Protein AF-A0AAX2QQ00-F1 (afdb_monomer)

Foldseek 3Di:
DLVLLLVLLQLQLCVQPVDHDPPPLVVSLVSSCVRQPPNDDPLLSVLNVVSSVVVCCVVPNPDDDDPVNVVVNVVSSVVNNVVSVVSSVD

pLDDT: mean 90.56, std 7.11, range [65.38, 97.25]

Organism: NCBI:txid1076926

Nearest PDB structures (foldseek):
  3u3b-assembly2_B  TM=5.164E-01  e=4.976E+00  synthetic construct
  7szt-assembly1_B  TM=5.617E-01  e=7.623E+00  Clostridiales bacterium oral taxon 876
  8vxu-assembly2_D  TM=5.546E-01  e=8.480E+00  Clostridia bacterium
  6tug-assembly2_D  TM=5.065E-01  e=7.623E+00  Enterococcus italicus DSM 15952
  6fes-assembly1_A  TM=4.810E-01  e=9.434E+00  synthetic construct

Secondary structure (DSSP, 8-state):
-HHHHHHHHHHHHHHHHS----S-TTHHHHHHHHHHGGGS-HHHHHHHHHHHHHHHHHHH-SSPPPHHHHHHHHHHHHHHHHHHHHHHT-

Sequence (90 aa):
MINCAIAYADAVTAKFKGEINQGDHQAVVKLLRGALGNELPNRQEANLKTLLEQKDEVQYGSRAKTRDDALRALERLEEFAAWAEVVLSK

Structure (mmCIF, N/CA/C/O backbone):
data_AF-A0AAX2QQ00-F1
#
_entry.id   AF-A0AAX2QQ00-F1
#
loop_
_atom_site.group_PDB
_atom_site.id
_atom_site.type_symbol
_atom_site.label_atom_id
_atom_site.label_alt_id
_atom_site.label_comp_id
_atom_site.label_asym_id
_atom_site.label_entity_id
_atom_site.label_seq_id
_atom_site.pdbx_PDB_ins_code
_atom_site.Cartn_x
_atom_site.Cartn_y
_atom_site.Cartn_z
_atom_site.occupancy
_atom_site.B_iso_or_equiv
_atom_site.auth_seq_id
_atom_site.auth_comp_id
_atom_site.auth_asym_id
_atom_site.auth_atom_id
_atom_site.pdbx_PDB_model_num
ATOM 1 N N . MET A 1 1 ? 2.547 -10.390 -5.311 1.00 65.38 1 MET A N 1
ATOM 2 C CA . MET A 1 1 ? 3.464 -9.377 -4.750 1.00 65.38 1 MET A CA 1
ATOM 3 C C . 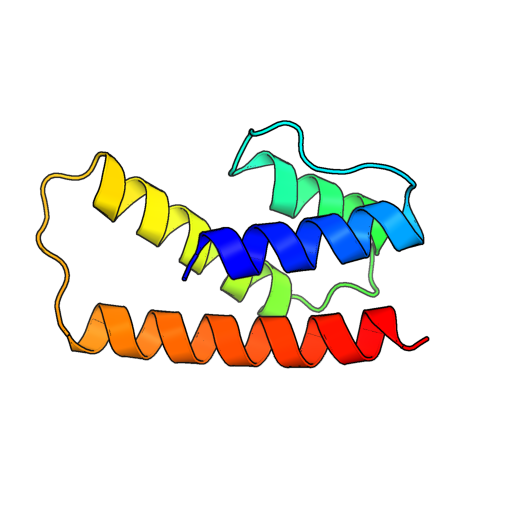MET A 1 1 ? 2.744 -8.051 -4.561 1.00 65.38 1 MET A C 1
ATOM 5 O O . MET A 1 1 ? 2.215 -7.855 -3.484 1.00 65.38 1 MET A O 1
ATOM 9 N N . ILE A 1 2 ? 2.603 -7.182 -5.570 1.00 78.69 2 ILE A N 1
ATOM 10 C CA . ILE A 1 2 ? 2.006 -5.845 -5.340 1.00 78.69 2 ILE A CA 1
ATOM 11 C C . ILE A 1 2 ? 0.504 -5.913 -5.000 1.00 78.69 2 ILE A C 1
ATOM 13 O O . ILE A 1 2 ? 0.036 -5.168 -4.146 1.00 78.69 2 ILE A O 1
ATOM 17 N N . ASN A 1 3 ? -0.226 -6.893 -5.544 1.00 86.25 3 ASN A N 1
ATOM 18 C CA . ASN A 1 3 ? -1.611 -7.164 -5.131 1.00 86.25 3 ASN A CA 1
ATOM 19 C C . ASN A 1 3 ? -1.746 -7.493 -3.632 1.00 86.25 3 ASN A C 1
ATOM 21 O O . ASN A 1 3 ? -2.810 -7.272 -3.068 1.00 86.25 3 ASN A O 1
ATOM 25 N N . CYS A 1 4 ? -0.685 -7.972 -2.971 1.00 89.56 4 CYS A N 1
ATOM 26 C CA . CYS A 1 4 ? -0.713 -8.199 -1.527 1.00 89.56 4 CYS A CA 1
ATOM 27 C C . CYS A 1 4 ? -0.777 -6.869 -0.761 1.00 89.56 4 CYS A C 1
ATOM 29 O O . CYS A 1 4 ? -1.548 -6.763 0.183 1.00 89.56 4 CYS A O 1
ATOM 31 N N . ALA A 1 5 ? -0.036 -5.837 -1.192 1.00 91.75 5 ALA A N 1
ATOM 32 C CA . ALA A 1 5 ? -0.110 -4.507 -0.576 1.00 91.75 5 ALA A CA 1
ATOM 33 C C . ALA A 1 5 ? -1.512 -3.897 -0.718 1.00 91.75 5 ALA A C 1
ATOM 35 O O . ALA A 1 5 ? -2.025 -3.310 0.230 1.00 91.75 5 ALA A O 1
ATOM 36 N N . ILE A 1 6 ? -2.150 -4.093 -1.879 1.00 91.12 6 ILE A N 1
ATOM 37 C CA . ILE A 1 6 ? -3.542 -3.683 -2.1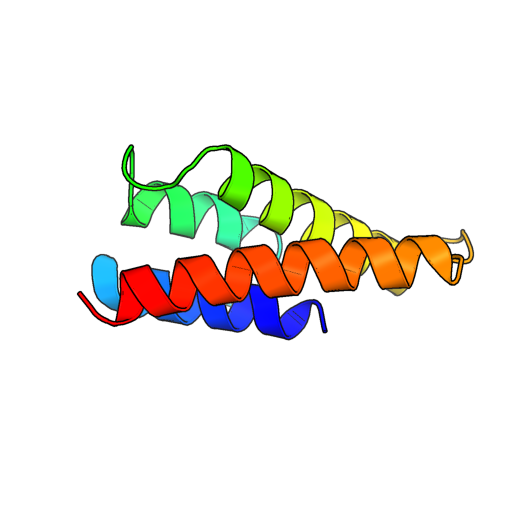10 1.00 91.12 6 ILE A CA 1
ATOM 38 C C . ILE A 1 6 ? -4.478 -4.422 -1.149 1.00 91.12 6 ILE A C 1
ATOM 40 O O . ILE A 1 6 ? -5.254 -3.775 -0.463 1.00 91.12 6 ILE A O 1
ATOM 44 N N . ALA A 1 7 ? -4.343 -5.745 -1.019 1.00 92.94 7 ALA A N 1
ATOM 45 C CA . ALA A 1 7 ? -5.177 -6.533 -0.114 1.00 92.94 7 ALA A CA 1
ATOM 46 C C . ALA A 1 7 ? -5.023 -6.122 1.364 1.00 92.94 7 ALA A C 1
ATOM 48 O O . ALA A 1 7 ? -6.017 -6.052 2.083 1.00 92.94 7 ALA A O 1
ATOM 49 N N . TYR A 1 8 ? -3.806 -5.808 1.824 1.00 95.06 8 TYR A N 1
ATOM 50 C CA . TYR A 1 8 ? -3.598 -5.269 3.175 1.00 95.06 8 TYR A CA 1
ATOM 51 C C . TYR A 1 8 ? -4.232 -3.886 3.344 1.00 95.06 8 TYR A C 1
ATOM 53 O O . TYR A 1 8 ? -4.866 -3.628 4.365 1.00 95.06 8 TYR A O 1
ATOM 61 N N . ALA A 1 9 ? -4.097 -3.004 2.350 1.00 93.81 9 ALA A N 1
ATOM 62 C CA . ALA A 1 9 ? -4.747 -1.700 2.384 1.00 93.81 9 ALA A CA 1
ATOM 63 C C . ALA A 1 9 ? -6.279 -1.839 2.416 1.00 93.81 9 ALA A C 1
ATOM 65 O O . ALA A 1 9 ? -6.911 -1.189 3.242 1.00 93.81 9 ALA A O 1
ATOM 66 N N . ASP A 1 10 ? -6.850 -2.738 1.610 1.00 93.75 10 ASP A N 1
ATOM 67 C CA . ASP A 1 10 ? -8.284 -3.045 1.593 1.00 93.75 10 ASP A CA 1
ATOM 68 C C . ASP A 1 10 ? -8.767 -3.610 2.929 1.00 93.75 10 ASP A C 1
ATOM 70 O O . ASP A 1 10 ? -9.820 -3.218 3.423 1.00 93.75 10 ASP A O 1
ATOM 74 N N . ALA A 1 11 ? -7.994 -4.497 3.559 1.00 95.12 11 ALA A N 1
ATOM 75 C CA . ALA A 1 11 ? -8.322 -5.010 4.885 1.00 95.12 11 ALA A CA 1
ATOM 76 C C . ALA A 1 11 ? -8.367 -3.881 5.927 1.00 95.12 11 ALA A C 1
ATOM 78 O O . ALA A 1 11 ? -9.282 -3.821 6.752 1.00 95.12 11 ALA A O 1
ATOM 79 N N . VAL A 1 12 ? -7.403 -2.955 5.877 1.00 95.44 12 VAL A N 1
ATOM 80 C CA . VAL A 1 12 ? -7.369 -1.793 6.772 1.00 95.44 12 VAL A CA 1
ATOM 81 C C . VAL A 1 12 ? -8.549 -0.861 6.492 1.00 95.44 12 VAL A C 1
ATOM 83 O O . VAL A 1 12 ? -9.262 -0.479 7.419 1.00 95.44 12 VAL A O 1
ATOM 86 N N . THR A 1 13 ? -8.826 -0.515 5.236 1.00 94.75 13 THR A N 1
ATOM 87 C CA . THR A 1 13 ? -9.946 0.379 4.907 1.00 94.75 13 THR A CA 1
ATOM 88 C C . THR A 1 13 ? -11.297 -0.260 5.217 1.00 94.75 13 THR A C 1
ATOM 90 O O . THR A 1 13 ? -12.187 0.428 5.719 1.00 94.75 13 THR A O 1
ATOM 93 N N . ALA A 1 14 ? -11.440 -1.575 5.028 1.00 94.44 14 ALA A N 1
ATOM 94 C CA . ALA A 1 14 ? -12.635 -2.313 5.422 1.00 94.44 14 ALA A CA 1
ATOM 95 C C . ALA A 1 14 ? -12.868 -2.213 6.931 1.00 94.44 14 ALA A C 1
ATOM 97 O O . ALA A 1 14 ? -13.981 -1.928 7.364 1.00 94.44 14 ALA A O 1
ATOM 98 N N . LYS A 1 15 ? -11.814 -2.384 7.737 1.00 94.56 15 LYS A N 1
ATOM 99 C CA . LYS A 1 15 ? -11.910 -2.316 9.197 1.00 94.56 15 LYS A CA 1
ATOM 100 C C . LYS A 1 15 ? -12.284 -0.923 9.710 1.00 94.56 15 LYS A C 1
ATOM 102 O O . LYS A 1 15 ? -13.139 -0.814 10.583 1.00 94.56 15 LYS A O 1
ATOM 107 N N . PHE A 1 16 ? -11.644 0.131 9.202 1.00 93.31 16 PHE A N 1
ATOM 108 C CA . PHE A 1 16 ? -11.783 1.485 9.763 1.00 93.31 16 PHE A CA 1
ATOM 109 C C . PHE A 1 16 ? -12.848 2.346 9.071 1.00 93.31 16 PHE A C 1
ATOM 111 O O . PHE A 1 16 ? -13.322 3.315 9.659 1.00 93.31 16 PHE A O 1
ATOM 118 N N . LYS A 1 17 ? -13.241 2.004 7.839 1.00 91.75 17 LYS A N 1
ATOM 119 C CA . LYS A 1 17 ? -14.200 2.780 7.037 1.00 91.75 17 LYS A CA 1
ATOM 120 C C . LYS A 1 17 ? -15.346 1.942 6.454 1.00 91.75 17 LYS A C 1
ATOM 122 O O . LYS A 1 17 ? -16.307 2.515 5.954 1.00 91.75 17 LYS A O 1
ATOM 127 N N . GLY A 1 18 ? -15.277 0.609 6.512 1.00 90.44 18 GLY A N 1
ATOM 128 C CA . GLY A 1 18 ? -16.284 -0.275 5.908 1.00 90.44 18 GLY A CA 1
ATOM 129 C C . GLY A 1 18 ? -16.228 -0.326 4.377 1.00 90.44 18 GLY A C 1
ATOM 130 O O . GLY A 1 18 ? -17.160 -0.819 3.747 1.00 90.44 18 GLY A O 1
ATOM 131 N N . GLU A 1 19 ? -15.154 0.184 3.772 1.00 88.94 19 GLU A N 1
ATOM 132 C CA . GLU A 1 19 ? -14.993 0.307 2.321 1.00 88.94 19 GLU A CA 1
ATOM 133 C C . GLU A 1 19 ? -13.726 -0.424 1.860 1.00 88.94 19 GLU A C 1
ATOM 135 O O . GLU A 1 19 ? -12.679 -0.331 2.503 1.00 88.94 19 GLU A O 1
ATOM 140 N N . ILE A 1 20 ? -13.801 -1.108 0.718 1.00 87.12 20 ILE A N 1
ATOM 141 C CA . ILE A 1 20 ? -12.639 -1.662 0.007 1.00 87.12 20 ILE A CA 1
ATOM 142 C C . ILE A 1 20 ? -12.491 -0.978 -1.345 1.00 87.12 20 ILE A C 1
ATOM 144 O O . ILE A 1 20 ? -13.469 -0.487 -1.918 1.00 87.12 20 ILE A O 1
ATOM 148 N N . ASN A 1 21 ? -11.277 -0.963 -1.876 1.00 81.62 21 ASN A N 1
ATOM 149 C CA . ASN A 1 21 ? -11.033 -0.444 -3.203 1.00 81.62 21 ASN A CA 1
ATOM 150 C C . ASN A 1 21 ? -11.690 -1.334 -4.275 1.00 81.62 21 ASN A C 1
ATOM 152 O O . ASN A 1 21 ? -11.466 -2.540 -4.330 1.00 81.62 21 ASN A O 1
ATOM 156 N N . GLN A 1 22 ? -12.472 -0.743 -5.181 1.00 75.81 22 GLN A N 1
ATOM 157 C CA . GLN A 1 22 ? -13.211 -1.468 -6.230 1.00 75.81 22 GLN A CA 1
ATOM 158 C C . GLN A 1 22 ? -12.406 -1.647 -7.531 1.00 75.81 22 GLN A C 1
ATOM 160 O O . GLN A 1 22 ? -12.961 -1.637 -8.627 1.00 75.81 22 GLN A O 1
ATOM 165 N N . GLY A 1 23 ? -11.085 -1.808 -7.422 1.00 67.81 23 GLY A N 1
ATOM 166 C CA . GLY A 1 23 ? -10.210 -2.068 -8.571 1.00 67.81 23 GLY A CA 1
ATOM 167 C C . GLY A 1 23 ? -9.549 -0.837 -9.197 1.00 67.81 23 GLY A C 1
ATOM 168 O O . GLY A 1 23 ? -8.863 -0.976 -10.208 1.00 67.81 23 GLY A O 1
ATOM 169 N N . ASP A 1 24 ? -9.678 0.348 -8.593 1.00 76.38 24 ASP A N 1
ATOM 170 C CA . ASP A 1 24 ? -8.857 1.505 -8.961 1.00 76.38 24 ASP A CA 1
ATOM 171 C C . ASP A 1 24 ? -7.575 1.502 -8.120 1.00 76.38 24 ASP A C 1
ATOM 173 O O . ASP A 1 24 ? -7.549 1.917 -6.961 1.00 76.38 24 ASP A O 1
ATOM 177 N N . HIS A 1 25 ? -6.486 1.000 -8.701 1.00 69.81 25 HIS A N 1
ATOM 178 C CA . HIS A 1 25 ? -5.198 0.880 -8.017 1.00 69.81 25 HIS A CA 1
ATOM 179 C C . HIS A 1 25 ? -4.712 2.197 -7.400 1.00 69.81 25 HIS A C 1
ATOM 181 O O . HIS A 1 25 ? -4.053 2.147 -6.372 1.00 69.81 25 HIS A O 1
ATOM 187 N N . GLN A 1 26 ? -5.048 3.359 -7.965 1.00 70.75 26 GLN A N 1
ATOM 188 C CA . GLN A 1 26 ? -4.621 4.655 -7.430 1.00 70.75 26 GLN A CA 1
ATOM 189 C C . GLN A 1 26 ? -5.581 5.169 -6.343 1.00 70.75 26 GLN A C 1
ATOM 191 O O . GLN A 1 26 ? -5.158 5.860 -5.410 1.00 70.75 26 GLN A O 1
ATOM 196 N N . ALA A 1 27 ? -6.859 4.780 -6.390 1.00 84.56 27 ALA A N 1
ATOM 197 C CA . ALA A 1 27 ? -7.839 5.143 -5.365 1.00 84.56 27 ALA A CA 1
ATOM 198 C C . ALA A 1 27 ? -7.550 4.518 -3.992 1.00 84.56 27 ALA A C 1
ATOM 200 O O . ALA A 1 27 ? -7.926 5.110 -2.978 1.00 84.56 27 ALA A O 1
ATOM 201 N N . VAL A 1 28 ? -6.844 3.380 -3.928 1.00 89.81 28 VAL A N 1
ATOM 202 C CA . VAL A 1 28 ? -6.541 2.693 -2.657 1.00 89.81 28 VAL A CA 1
ATOM 203 C C . VAL A 1 28 ? -5.758 3.578 -1.679 1.00 89.81 28 VAL A C 1
ATOM 205 O O . VAL A 1 28 ? -6.044 3.576 -0.486 1.00 89.81 28 VAL A O 1
ATOM 208 N N . VAL A 1 29 ? -4.824 4.405 -2.170 1.00 92.25 29 VAL A N 1
ATOM 209 C CA . VAL A 1 29 ? -4.022 5.309 -1.323 1.00 92.25 29 VAL A CA 1
ATOM 210 C C . VAL A 1 29 ? -4.910 6.393 -0.716 1.00 92.25 29 VAL A C 1
ATOM 212 O O . VAL A 1 29 ? -4.857 6.659 0.484 1.00 92.25 29 VAL A O 1
ATOM 215 N N . LYS A 1 30 ? -5.783 6.985 -1.539 1.00 91.69 30 LYS A N 1
ATOM 216 C CA . LYS A 1 30 ? -6.746 7.998 -1.098 1.00 91.69 30 LYS A CA 1
ATOM 217 C C . LYS A 1 30 ? -7.745 7.415 -0.101 1.00 91.69 30 LYS A C 1
ATOM 219 O O . LYS A 1 30 ? -8.078 8.076 0.881 1.00 91.69 30 LYS A O 1
ATOM 224 N N . LEU A 1 31 ? -8.211 6.191 -0.342 1.00 93.06 31 LEU A N 1
ATOM 225 C CA . LEU A 1 31 ? -9.128 5.493 0.549 1.00 93.06 31 LEU A CA 1
ATOM 226 C C . LEU A 1 31 ? -8.470 5.209 1.903 1.00 93.06 31 LEU A C 1
ATOM 228 O O . LEU A 1 31 ? -9.059 5.517 2.936 1.00 93.06 31 LEU A O 1
ATOM 232 N N . LEU A 1 32 ? -7.226 4.723 1.896 1.00 93.81 32 LEU A N 1
ATOM 233 C CA . LEU A 1 32 ? -6.437 4.470 3.101 1.00 93.81 32 LEU A CA 1
ATOM 234 C C . LEU A 1 32 ? -6.198 5.751 3.910 1.00 93.81 32 LEU A C 1
ATOM 236 O O . LEU A 1 32 ? -6.422 5.768 5.122 1.00 93.81 32 LEU A O 1
ATOM 240 N N . ARG A 1 33 ? -5.820 6.851 3.246 1.00 94.88 33 ARG A N 1
ATOM 241 C CA . ARG A 1 33 ? -5.673 8.164 3.890 1.00 94.88 33 ARG A CA 1
ATOM 242 C C . ARG A 1 33 ? -7.000 8.676 4.450 1.00 94.88 33 ARG A C 1
ATOM 244 O O . ARG A 1 33 ? -7.014 9.245 5.535 1.00 94.88 33 ARG A O 1
ATOM 251 N N . GLY A 1 34 ? -8.110 8.453 3.749 1.00 93.25 34 GLY A N 1
ATOM 252 C CA . GLY A 1 34 ? -9.447 8.799 4.232 1.00 93.25 34 GLY A CA 1
ATOM 253 C C . GLY A 1 34 ? -9.915 7.955 5.421 1.00 93.25 34 GLY A C 1
ATOM 254 O O . GLY A 1 34 ? -10.661 8.462 6.251 1.00 93.25 34 GLY A O 1
ATOM 255 N N . ALA A 1 35 ? -9.481 6.695 5.518 1.00 93.88 35 ALA A N 1
ATOM 256 C CA . ALA A 1 35 ? -9.839 5.791 6.610 1.00 93.88 35 ALA A CA 1
ATOM 257 C C . ALA A 1 35 ? -9.062 6.081 7.904 1.00 93.88 35 ALA A C 1
ATOM 259 O O . ALA A 1 35 ? -9.628 6.000 8.988 1.00 93.88 35 ALA A O 1
ATOM 260 N N . LEU A 1 36 ? -7.774 6.421 7.796 1.00 94.38 36 LEU A N 1
ATOM 261 C CA . LEU A 1 36 ? -6.881 6.572 8.952 1.00 94.38 36 LEU A CA 1
ATOM 262 C C . LEU A 1 36 ? -6.513 8.027 9.281 1.00 94.38 36 LEU A C 1
ATOM 264 O O . LEU A 1 36 ? -6.021 8.313 10.371 1.00 94.38 36 LEU A O 1
ATOM 268 N N . GLY A 1 37 ? -6.688 8.964 8.346 1.00 94.19 37 GLY A N 1
ATOM 269 C CA . GLY A 1 37 ? -6.302 10.362 8.531 1.00 94.19 37 GLY A CA 1
ATOM 270 C C . GLY A 1 37 ? -4.825 10.510 8.912 1.00 94.19 37 GLY A C 1
ATOM 271 O O . GLY A 1 37 ? -3.936 10.069 8.179 1.00 94.19 37 GLY A O 1
ATOM 272 N N . ASN A 1 38 ? -4.567 11.128 10.067 1.00 93.69 38 ASN A N 1
ATOM 273 C CA . ASN A 1 38 ? -3.217 11.349 10.602 1.00 93.69 38 ASN A CA 1
ATOM 274 C C . ASN A 1 38 ? -2.571 10.081 11.184 1.00 93.69 38 ASN A C 1
ATOM 276 O O . ASN A 1 38 ? -1.365 10.080 11.419 1.00 93.69 38 ASN A O 1
ATOM 280 N N . GLU A 1 39 ? -3.336 9.007 11.401 1.00 93.12 39 GLU A N 1
ATOM 281 C CA . GLU A 1 39 ? -2.783 7.733 11.873 1.00 93.12 39 GLU A CA 1
ATOM 282 C C . GLU A 1 39 ? -2.074 6.947 10.765 1.00 93.12 39 GLU A C 1
ATOM 284 O O . GLU A 1 39 ? -1.294 6.048 11.073 1.00 93.12 39 GLU A O 1
ATOM 289 N N . LEU A 1 40 ? -2.292 7.291 9.486 1.00 96.19 40 LEU A N 1
ATOM 290 C CA . LEU A 1 40 ? -1.524 6.730 8.374 1.00 96.19 40 LEU A CA 1
ATOM 291 C C . LEU A 1 40 ? -0.123 7.363 8.338 1.00 96.19 40 LEU A C 1
ATOM 293 O O . LEU A 1 40 ? -0.003 8.552 8.006 1.00 96.19 40 LEU A O 1
ATOM 297 N N . PRO A 1 41 ? 0.953 6.596 8.608 1.00 96.69 41 PRO A N 1
ATOM 298 C CA . PRO A 1 41 ? 2.300 7.134 8.540 1.00 96.69 41 PRO A CA 1
ATOM 299 C C . PRO A 1 41 ? 2.672 7.459 7.091 1.00 96.69 41 PRO A C 1
ATOM 301 O O . PRO A 1 41 ? 2.491 6.634 6.194 1.00 96.69 41 PRO A O 1
ATOM 304 N N . ASN A 1 42 ? 3.283 8.625 6.868 1.00 95.62 42 ASN A N 1
ATOM 305 C CA . ASN A 1 42 ? 3.684 9.079 5.527 1.00 95.62 42 ASN A CA 1
ATOM 306 C C . ASN A 1 42 ? 4.598 8.079 4.804 1.00 95.62 42 ASN A C 1
ATOM 308 O O . ASN A 1 42 ? 4.530 7.939 3.586 1.00 95.62 42 ASN A O 1
ATOM 312 N N . ARG A 1 43 ? 5.433 7.349 5.554 1.00 95.44 43 ARG A N 1
ATOM 313 C CA . ARG A 1 43 ? 6.294 6.300 5.000 1.00 95.44 43 ARG A CA 1
ATOM 314 C C . ARG A 1 43 ? 5.487 5.153 4.388 1.00 95.44 43 ARG A C 1
ATOM 316 O O . ARG A 1 43 ? 5.832 4.692 3.308 1.00 95.44 43 ARG A O 1
ATOM 323 N N . GLN A 1 44 ? 4.398 4.738 5.034 1.00 96.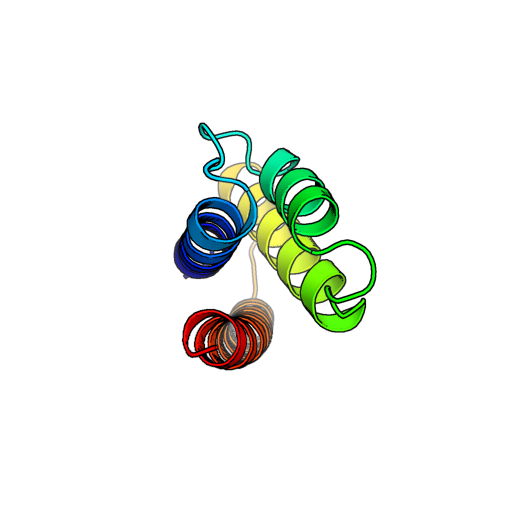69 44 GLN A N 1
ATOM 324 C CA . GLN A 1 44 ? 3.565 3.639 4.543 1.00 96.69 44 GLN A CA 1
ATOM 325 C C . GLN A 1 44 ? 2.721 4.058 3.344 1.00 96.69 44 GLN A C 1
ATOM 327 O O . GLN A 1 44 ? 2.603 3.306 2.381 1.00 96.69 44 GLN A O 1
ATOM 332 N N . GLU A 1 45 ? 2.229 5.297 3.346 1.00 95.56 45 GLU A N 1
ATOM 333 C CA . GLU A 1 45 ? 1.590 5.885 2.167 1.00 95.56 45 GLU A CA 1
ATOM 334 C C . GLU A 1 45 ? 2.554 5.937 0.967 1.00 95.56 45 GLU A C 1
ATOM 336 O O . GLU A 1 45 ? 2.200 5.515 -0.135 1.00 95.56 45 GLU A O 1
ATOM 341 N N . ALA A 1 46 ? 3.796 6.389 1.179 1.00 95.38 46 ALA A N 1
ATOM 342 C CA . ALA A 1 46 ? 4.816 6.452 0.134 1.00 95.38 46 ALA A CA 1
ATOM 343 C C . ALA A 1 46 ? 5.234 5.061 -0.375 1.00 95.38 46 ALA A C 1
ATOM 345 O O . ALA A 1 46 ? 5.388 4.872 -1.586 1.00 95.38 46 ALA A O 1
ATOM 346 N N . ASN A 1 47 ? 5.388 4.083 0.525 1.00 95.25 47 ASN A N 1
ATOM 347 C CA . ASN A 1 47 ? 5.685 2.695 0.171 1.00 95.25 47 ASN A CA 1
ATOM 348 C C . ASN A 1 47 ? 4.579 2.114 -0.717 1.00 95.25 47 ASN A C 1
ATOM 350 O O . ASN A 1 47 ? 4.878 1.606 -1.799 1.00 95.25 47 ASN A O 1
ATOM 354 N N . LEU A 1 48 ? 3.312 2.252 -0.309 1.00 94.38 48 LEU A N 1
ATOM 355 C CA . LEU A 1 48 ? 2.167 1.780 -1.085 1.00 94.38 48 LEU A CA 1
ATOM 356 C C . LEU A 1 48 ? 2.108 2.455 -2.460 1.00 94.38 48 LEU A C 1
ATOM 358 O O . LEU A 1 48 ? 2.007 1.763 -3.470 1.00 94.38 48 LEU A O 1
ATOM 362 N N . LYS A 1 49 ? 2.254 3.783 -2.522 1.00 94.25 49 LYS A N 1
ATOM 363 C CA . LYS A 1 49 ? 2.263 4.527 -3.790 1.00 94.25 49 LYS A CA 1
ATOM 364 C C . LYS A 1 49 ? 3.366 4.044 -4.739 1.00 94.25 49 LYS A C 1
ATOM 366 O O . LYS A 1 49 ? 3.084 3.746 -5.895 1.00 94.25 49 LYS A O 1
ATOM 371 N N . THR A 1 50 ? 4.589 3.877 -4.232 1.00 93.88 50 THR A N 1
ATOM 372 C CA . THR A 1 50 ? 5.734 3.390 -5.023 1.00 93.88 50 THR A CA 1
ATOM 373 C C . THR A 1 50 ? 5.485 1.981 -5.569 1.00 93.88 50 THR A C 1
ATOM 375 O O . THR A 1 50 ? 5.819 1.681 -6.715 1.00 93.88 50 THR A O 1
ATOM 378 N N . LEU A 1 51 ? 4.886 1.097 -4.761 1.00 93.12 51 LEU A N 1
ATOM 379 C CA . LEU A 1 51 ? 4.541 -0.257 -5.195 1.00 93.12 51 LEU A CA 1
ATOM 380 C C . LEU A 1 51 ? 3.505 -0.233 -6.323 1.00 93.12 51 LEU A C 1
ATOM 382 O O . LEU A 1 51 ? 3.656 -0.965 -7.297 1.00 93.12 51 LEU A O 1
ATOM 386 N N . LEU A 1 52 ? 2.482 0.616 -6.220 1.00 91.50 52 LEU A N 1
ATOM 387 C CA . LEU A 1 52 ? 1.441 0.753 -7.243 1.00 91.50 52 LEU A CA 1
ATOM 388 C C . LEU A 1 52 ? 2.005 1.303 -8.556 1.00 91.50 52 LEU A C 1
ATOM 390 O O . LEU A 1 52 ? 1.767 0.715 -9.608 1.00 91.50 52 LEU A O 1
ATOM 394 N N . GLU A 1 53 ? 2.832 2.347 -8.491 1.00 90.19 53 GLU A N 1
ATOM 395 C CA . GLU A 1 53 ? 3.541 2.889 -9.657 1.00 90.19 53 GLU A CA 1
ATOM 396 C C . GLU A 1 53 ? 4.405 1.814 -10.332 1.00 90.19 53 GLU A C 1
ATOM 398 O O . GLU A 1 53 ? 4.344 1.624 -11.546 1.00 90.19 53 GLU A O 1
ATOM 403 N N . GLN A 1 54 ? 5.151 1.026 -9.549 1.00 89.88 54 GLN A N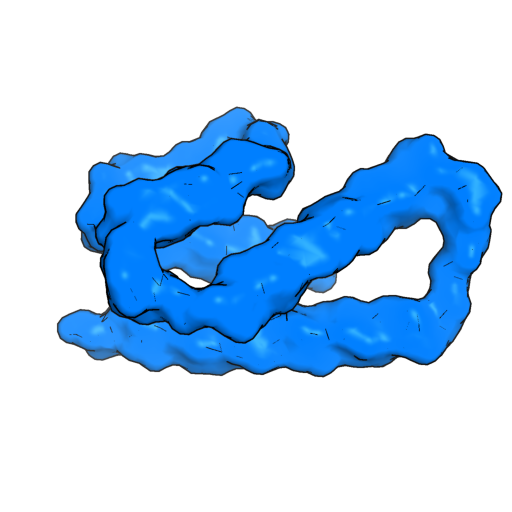 1
ATOM 404 C CA . GLN A 1 54 ? 5.955 -0.069 -10.090 1.00 89.88 54 GLN A CA 1
ATOM 405 C C . GLN A 1 54 ? 5.101 -1.173 -10.729 1.00 89.88 54 GLN A C 1
ATOM 407 O O . GLN A 1 54 ? 5.530 -1.763 -11.723 1.00 89.88 54 GLN A O 1
ATOM 412 N N . LYS A 1 55 ? 3.912 -1.472 -10.192 1.00 87.81 55 LYS A N 1
ATOM 413 C CA . LYS A 1 55 ? 2.974 -2.423 -10.806 1.00 87.81 55 LYS A CA 1
ATOM 414 C C . LYS A 1 55 ? 2.499 -1.910 -12.158 1.00 87.81 55 LYS A C 1
ATOM 416 O O . LYS A 1 55 ? 2.505 -2.678 -13.117 1.00 87.81 55 LYS A O 1
ATOM 421 N N . ASP A 1 56 ? 2.107 -0.642 -12.225 1.00 87.50 56 ASP A N 1
ATOM 422 C CA . ASP A 1 56 ? 1.618 -0.023 -13.455 1.00 87.50 56 ASP A CA 1
ATOM 423 C C . ASP A 1 56 ? 2.728 0.026 -14.517 1.00 87.50 56 ASP A C 1
ATOM 425 O O . ASP A 1 56 ? 2.496 -0.334 -15.670 1.00 87.50 56 ASP A O 1
ATOM 429 N N . GLU A 1 57 ? 3.966 0.335 -14.125 1.00 86.88 57 GLU A N 1
ATOM 430 C CA . GLU A 1 57 ? 5.127 0.272 -15.019 1.00 86.88 57 GLU A CA 1
ATOM 431 C C . GLU A 1 57 ? 5.443 -1.146 -15.513 1.00 86.88 57 GLU A C 1
ATOM 433 O O . GLU A 1 57 ? 5.853 -1.311 -16.656 1.00 86.88 57 GLU A O 1
ATOM 438 N N . VAL A 1 58 ? 5.275 -2.183 -14.688 1.00 85.50 58 VAL A N 1
ATOM 439 C CA . VAL A 1 58 ? 5.482 -3.576 -15.131 1.00 85.50 58 VAL A CA 1
ATOM 440 C C . VAL A 1 58 ? 4.357 -4.038 -16.058 1.00 85.50 58 VAL A C 1
ATOM 442 O O . VAL A 1 58 ? 4.603 -4.813 -16.978 1.00 85.50 58 VAL A O 1
ATOM 445 N N . GLN A 1 59 ? 3.127 -3.588 -15.810 1.00 82.06 59 GLN A N 1
ATOM 446 C CA . GLN A 1 59 ? 1.948 -4.015 -16.560 1.00 82.06 59 GLN A CA 1
ATOM 447 C C . GLN A 1 59 ? 1.810 -3.293 -17.908 1.00 82.06 59 GLN A C 1
ATOM 449 O O . GLN A 1 59 ? 1.368 -3.903 -18.880 1.00 82.06 59 GLN A O 1
ATOM 454 N N . TYR A 1 60 ? 2.176 -2.012 -17.968 1.00 83.44 60 TYR A N 1
ATOM 455 C CA . TYR A 1 60 ? 1.946 -1.151 -19.133 1.00 83.44 60 TYR A CA 1
ATOM 456 C C . TYR A 1 60 ? 3.208 -0.461 -19.658 1.00 83.44 60 TYR A C 1
ATOM 458 O O . TYR A 1 60 ? 3.186 0.120 -20.743 1.00 83.44 60 TYR A O 1
ATOM 466 N N . GLY A 1 61 ? 4.302 -0.482 -18.900 1.00 80.12 61 GLY A N 1
ATOM 467 C CA . GLY A 1 61 ? 5.545 0.172 -19.282 1.00 80.12 61 GLY A CA 1
ATOM 468 C C . GLY A 1 61 ? 6.383 -0.658 -20.251 1.00 80.12 61 GLY A C 1
ATOM 469 O O . GLY A 1 61 ? 6.273 -1.876 -20.357 1.00 80.12 61 GLY A O 1
ATOM 470 N N . SER A 1 62 ? 7.273 0.031 -20.958 1.00 75.94 62 SER A N 1
ATOM 471 C CA . SER A 1 62 ? 8.191 -0.562 -21.936 1.00 75.94 62 SER A CA 1
ATOM 472 C C . SER A 1 62 ? 9.560 -0.930 -21.350 1.00 75.94 62 SER A C 1
ATOM 474 O O . SER A 1 62 ? 10.388 -1.523 -22.041 1.00 75.94 62 SER A O 1
ATOM 476 N N . ARG A 1 63 ? 9.831 -0.572 -20.085 1.00 81.12 63 ARG A N 1
ATOM 477 C CA . ARG A 1 63 ? 11.142 -0.758 -19.449 1.00 81.12 63 ARG A CA 1
ATOM 478 C C . ARG A 1 63 ? 11.201 -2.064 -18.662 1.00 81.12 63 ARG A C 1
ATOM 480 O O . ARG A 1 63 ? 10.419 -2.274 -17.739 1.00 81.12 63 ARG A O 1
ATOM 487 N N . ALA A 1 64 ? 12.207 -2.888 -18.948 1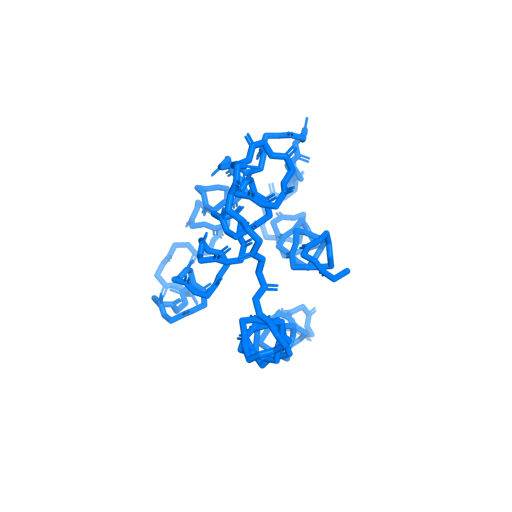.00 82.56 64 ALA A N 1
ATOM 488 C CA . ALA A 1 64 ? 12.510 -4.058 -18.130 1.00 82.56 64 ALA A CA 1
ATOM 489 C C . ALA A 1 64 ? 12.880 -3.648 -16.691 1.00 82.56 64 ALA A C 1
ATOM 491 O O . ALA A 1 64 ? 13.609 -2.675 -16.469 1.00 82.56 64 ALA A O 1
ATOM 492 N N . LYS A 1 65 ? 12.382 -4.402 -15.707 1.00 87.38 65 LYS A N 1
ATOM 493 C CA . LYS A 1 65 ? 12.758 -4.253 -14.296 1.00 87.38 65 LYS A CA 1
ATOM 494 C C . LYS A 1 65 ? 13.924 -5.165 -13.954 1.00 87.38 65 LYS A C 1
ATOM 496 O O . LYS A 1 65 ? 14.015 -6.291 -14.438 1.00 87.38 65 LYS A O 1
ATOM 501 N N . THR A 1 66 ? 14.812 -4.664 -13.107 1.00 92.00 66 THR A N 1
ATOM 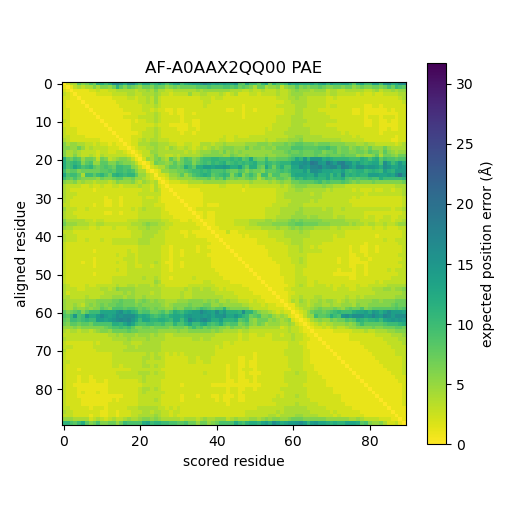502 C CA . THR A 1 66 ? 15.972 -5.420 -12.633 1.00 92.00 66 THR A CA 1
ATOM 503 C C . THR A 1 66 ? 15.614 -6.287 -11.427 1.00 92.00 66 THR A C 1
ATOM 505 O O . THR A 1 66 ? 14.595 -6.078 -10.764 1.00 92.00 66 THR A O 1
ATOM 508 N N . ARG A 1 67 ? 16.487 -7.245 -11.095 1.00 93.31 67 ARG A N 1
ATOM 509 C CA . ARG A 1 67 ? 16.384 -8.010 -9.844 1.00 93.31 67 ARG A CA 1
ATOM 510 C C . ARG A 1 67 ? 16.381 -7.089 -8.621 1.00 93.31 67 ARG A C 1
ATOM 512 O O . ARG A 1 67 ? 15.598 -7.306 -7.703 1.00 93.31 67 ARG A O 1
ATOM 519 N N . ASP A 1 68 ? 17.198 -6.043 -8.637 1.00 94.31 68 ASP A N 1
ATOM 520 C CA . ASP A 1 68 ? 17.283 -5.086 -7.532 1.00 94.31 68 ASP A CA 1
ATOM 521 C C . ASP A 1 68 ? 15.991 -4.274 -7.381 1.00 94.31 68 ASP A C 1
ATOM 523 O 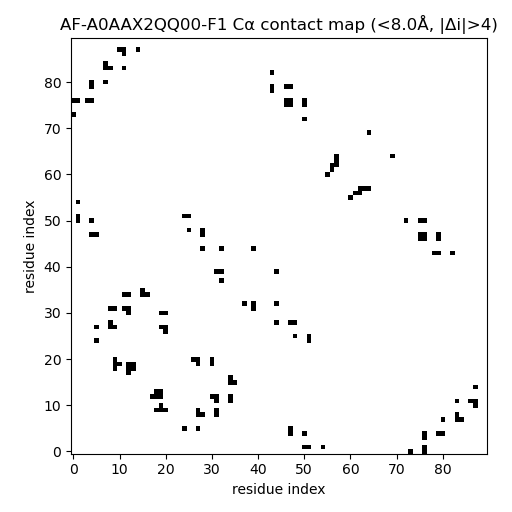O . ASP A 1 68 ? 15.561 -3.996 -6.264 1.00 94.31 68 ASP A O 1
ATOM 527 N N . ASP A 1 69 ? 15.308 -3.945 -8.484 1.00 91.94 69 ASP A N 1
ATOM 528 C CA . ASP A 1 69 ? 13.972 -3.337 -8.426 1.00 91.94 69 ASP A CA 1
ATOM 529 C C . ASP A 1 69 ? 12.947 -4.269 -7.771 1.00 91.94 69 ASP A C 1
ATOM 531 O O . ASP A 1 69 ? 12.083 -3.806 -7.026 1.00 91.94 69 ASP A O 1
ATOM 535 N N . ALA A 1 70 ? 13.035 -5.576 -8.030 1.00 91.88 70 ALA A N 1
ATOM 536 C CA . ALA A 1 70 ? 12.153 -6.562 -7.411 1.00 91.88 70 ALA A CA 1
ATOM 537 C C . ALA A 1 70 ? 12.441 -6.727 -5.910 1.00 91.88 70 ALA A C 1
ATOM 539 O O . ALA A 1 70 ? 11.504 -6.765 -5.115 1.00 91.88 70 ALA A O 1
ATOM 540 N N . LEU A 1 71 ? 13.716 -6.762 -5.509 1.00 95.38 71 LEU A N 1
ATOM 541 C CA . LEU A 1 71 ? 14.115 -6.852 -4.099 1.00 95.38 71 LEU A CA 1
ATOM 542 C C . LEU A 1 71 ? 13.677 -5.617 -3.304 1.00 95.38 71 LEU A C 1
ATOM 544 O O . LEU A 1 71 ? 13.094 -5.746 -2.233 1.00 95.38 71 LEU A O 1
ATOM 548 N N . ARG A 1 72 ? 13.862 -4.419 -3.865 1.00 94.56 72 ARG A N 1
ATOM 549 C CA . ARG A 1 72 ? 13.392 -3.174 -3.240 1.00 94.56 72 ARG A CA 1
ATOM 550 C C . ARG A 1 72 ? 11.865 -3.080 -3.164 1.00 94.56 72 ARG A C 1
ATOM 552 O O . ARG A 1 72 ? 11.337 -2.376 -2.306 1.00 94.56 72 ARG A O 1
ATOM 559 N N . ALA A 1 73 ? 11.140 -3.717 -4.082 1.00 94.06 73 ALA A N 1
ATOM 560 C CA . ALA A 1 73 ? 9.684 -3.816 -3.991 1.00 94.06 73 ALA A CA 1
ATOM 561 C C . ALA A 1 73 ? 9.260 -4.802 -2.896 1.00 94.06 73 ALA A C 1
ATOM 563 O O . ALA A 1 73 ? 8.308 -4.532 -2.171 1.00 94.06 73 ALA A O 1
ATOM 564 N N . LEU A 1 74 ? 9.976 -5.920 -2.752 1.00 95.31 74 LEU A N 1
ATOM 565 C CA . LEU A 1 74 ? 9.736 -6.881 -1.678 1.00 95.31 74 LEU A CA 1
ATOM 566 C C . LEU A 1 74 ? 9.936 -6.236 -0.301 1.00 95.31 74 LEU A C 1
ATOM 568 O O . LEU A 1 74 ? 9.023 -6.297 0.509 1.00 95.31 74 LEU A O 1
ATOM 572 N N . GLU A 1 75 ? 11.044 -5.527 -0.085 1.00 96.06 75 GLU A N 1
ATOM 573 C CA . GLU A 1 75 ? 11.324 -4.841 1.186 1.00 96.06 75 GLU A CA 1
ATOM 574 C C . GLU A 1 75 ? 10.205 -3.857 1.574 1.00 96.06 75 GLU A C 1
ATOM 576 O O . GLU A 1 75 ? 9.702 -3.871 2.695 1.00 96.06 75 GLU A O 1
ATOM 581 N N . ARG A 1 76 ? 9.744 -3.033 0.621 1.00 95.81 76 ARG A N 1
ATOM 582 C CA . ARG A 1 76 ? 8.627 -2.100 0.855 1.00 95.81 76 ARG A CA 1
ATOM 583 C C . ARG A 1 76 ? 7.318 -2.816 1.164 1.00 95.81 76 ARG A C 1
ATOM 585 O O . ARG A 1 76 ? 6.534 -2.321 1.970 1.00 95.81 76 ARG A O 1
ATOM 592 N N . LEU A 1 77 ? 7.059 -3.939 0.492 1.00 96.25 77 LEU A N 1
ATOM 593 C CA . LEU A 1 77 ? 5.865 -4.745 0.725 1.00 96.25 77 LEU A CA 1
ATOM 594 C C . LEU A 1 77 ? 5.885 -5.351 2.129 1.00 96.25 77 LEU A C 1
ATOM 596 O O . LEU A 1 77 ? 4.874 -5.276 2.817 1.00 96.25 77 LEU A O 1
ATOM 600 N N . GLU A 1 78 ? 7.009 -5.934 2.541 1.00 96.62 78 GLU A N 1
ATOM 601 C CA . GLU A 1 78 ? 7.177 -6.528 3.871 1.00 96.62 78 GLU A CA 1
ATOM 602 C C . GLU A 1 78 ? 7.010 -5.474 4.967 1.00 96.62 78 GLU A C 1
ATOM 604 O O . GLU A 1 78 ? 6.286 -5.698 5.936 1.00 96.62 78 GLU A O 1
ATOM 609 N N . GLU A 1 79 ? 7.595 -4.289 4.778 1.00 97.00 79 GLU A N 1
ATOM 610 C CA . GLU A 1 79 ? 7.437 -3.183 5.720 1.00 97.00 79 GLU A CA 1
ATOM 611 C C . GLU A 1 79 ? 5.974 -2.716 5.831 1.00 97.00 79 GLU A C 1
ATOM 613 O O . GLU A 1 79 ? 5.465 -2.496 6.934 1.00 97.00 79 GLU A O 1
ATOM 618 N N . PHE A 1 80 ? 5.284 -2.585 4.694 1.00 96.62 80 PHE A N 1
ATOM 619 C CA . PHE A 1 80 ? 3.879 -2.187 4.665 1.00 96.62 80 PHE A CA 1
ATOM 620 C C . PHE A 1 80 ? 2.970 -3.246 5.295 1.00 96.62 80 PHE A C 1
ATOM 622 O O . PHE A 1 80 ? 2.083 -2.905 6.077 1.00 96.62 80 PHE A O 1
ATOM 629 N N . ALA A 1 81 ? 3.207 -4.524 4.993 1.00 96.25 81 ALA A N 1
ATOM 630 C CA . ALA A 1 81 ? 2.457 -5.643 5.550 1.00 96.25 81 ALA A CA 1
ATOM 631 C C . ALA A 1 81 ? 2.605 -5.712 7.075 1.00 96.25 81 ALA A C 1
ATOM 633 O O . ALA A 1 81 ? 1.599 -5.749 7.779 1.00 96.25 81 ALA A O 1
ATOM 634 N N . ALA A 1 82 ? 3.835 -5.624 7.590 1.00 97.25 82 ALA A N 1
ATOM 635 C CA . ALA A 1 82 ? 4.093 -5.646 9.029 1.00 97.25 82 ALA A CA 1
ATOM 636 C C . ALA A 1 82 ? 3.365 -4.507 9.763 1.00 97.25 82 ALA A C 1
ATOM 638 O O . ALA A 1 82 ? 2.769 -4.713 10.822 1.00 97.25 82 ALA A O 1
ATOM 639 N N . TRP A 1 83 ? 3.361 -3.300 9.190 1.00 97.12 83 TRP A N 1
ATOM 640 C CA . TRP A 1 83 ? 2.587 -2.188 9.741 1.00 97.12 83 TRP A CA 1
ATOM 641 C C . TRP A 1 83 ? 1.074 -2.450 9.690 1.00 97.12 83 TRP A C 1
ATOM 643 O O . TRP A 1 83 ? 0.379 -2.230 10.686 1.00 97.12 83 TRP A O 1
ATOM 653 N N . ALA A 1 84 ? 0.561 -2.921 8.551 1.00 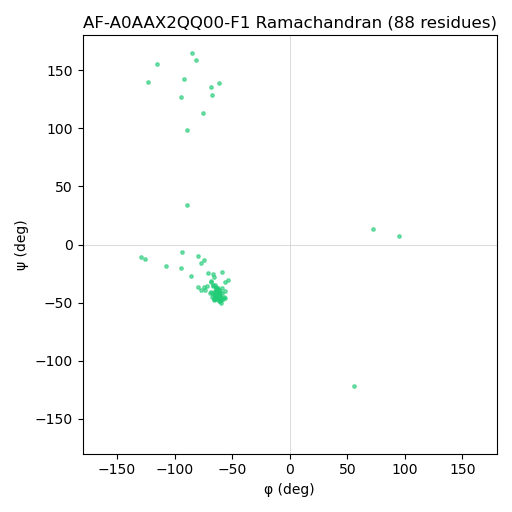96.38 84 ALA A N 1
ATOM 654 C CA . ALA A 1 84 ? -0.861 -3.181 8.368 1.00 96.38 84 ALA A CA 1
ATOM 655 C C . ALA A 1 84 ? -1.368 -4.238 9.358 1.00 96.38 84 ALA A C 1
ATOM 657 O O . ALA A 1 84 ? -2.423 -4.051 9.957 1.00 96.38 84 ALA A O 1
ATOM 658 N N . GLU A 1 85 ? -0.603 -5.302 9.603 1.00 97.00 85 GLU A N 1
ATOM 659 C CA . GLU A 1 85 ? -0.935 -6.344 10.581 1.00 97.00 85 GLU A CA 1
ATOM 660 C C . GLU A 1 85 ? -1.055 -5.791 12.005 1.00 97.00 85 GLU A C 1
ATOM 662 O O . GLU A 1 85 ? -2.033 -6.075 12.701 1.00 97.00 85 GLU A O 1
ATOM 667 N N . VAL A 1 86 ? -0.130 -4.919 12.420 1.00 96.75 86 VAL A N 1
ATOM 668 C CA . VAL A 1 86 ? -0.213 -4.235 13.719 1.00 96.75 86 VAL A CA 1
ATOM 669 C C . VAL A 1 86 ? -1.481 -3.383 13.805 1.00 96.75 86 VAL A C 1
ATOM 671 O O . VAL A 1 86 ? -2.199 -3.447 14.801 1.00 96.75 86 VAL A O 1
ATOM 674 N N . VAL A 1 87 ? -1.809 -2.621 12.761 1.00 95.62 87 VAL A N 1
ATOM 675 C CA . VAL A 1 87 ? -3.038 -1.806 12.705 1.00 95.62 87 VAL A CA 1
ATOM 676 C C . VAL A 1 87 ? -4.303 -2.679 12.733 1.00 95.62 87 VAL A C 1
ATOM 678 O O . VAL A 1 87 ? -5.288 -2.348 13.402 1.00 95.62 87 VAL A O 1
ATOM 681 N N . LEU A 1 88 ? -4.282 -3.826 12.056 1.00 94.25 88 LEU A N 1
ATOM 682 C CA . LEU A 1 88 ? -5.384 -4.787 12.016 1.00 94.25 88 LEU A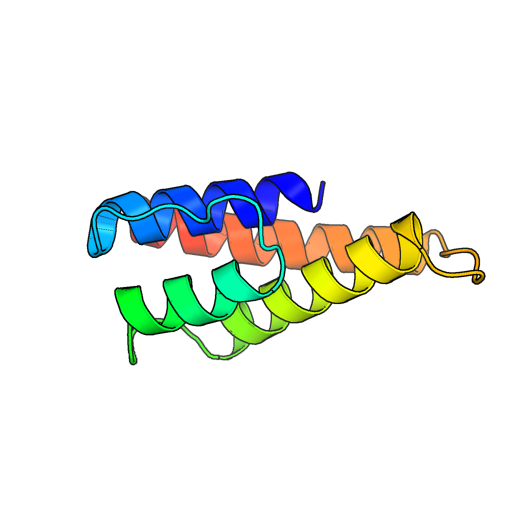 CA 1
ATOM 683 C C . LEU A 1 88 ? -5.578 -5.538 13.339 1.00 94.25 88 LEU A C 1
ATOM 685 O O . LEU A 1 88 ? -6.708 -5.922 13.628 1.00 94.25 88 LEU A O 1
ATOM 689 N N . SER A 1 89 ? -4.544 -5.671 14.168 1.00 93.88 89 SER A N 1
ATOM 690 C CA . SER A 1 89 ? -4.644 -6.292 15.499 1.00 93.88 89 SER A CA 1
ATOM 691 C C . SER A 1 89 ? -5.217 -5.399 16.610 1.00 93.88 89 SER A C 1
ATOM 693 O O . SER A 1 89 ? -5.487 -5.903 17.698 1.00 93.88 89 SER A O 1
ATOM 695 N N . LYS A 1 90 ? -5.388 -4.094 16.359 1.00 81.50 90 LYS A N 1
ATOM 696 C CA . LYS A 1 90 ? -5.970 -3.144 17.328 1.00 81.50 90 LYS A CA 1
ATOM 697 C C . LYS A 1 90 ? -7.472 -3.328 17.528 1.00 81.50 90 LYS A C 1
ATOM 699 O O . LYS A 1 90 ? -7.950 -3.029 18.635 1.00 81.50 90 LYS A O 1
#

Mean predicted aligned error: 3.67 Å

Radius of gyration: 12.92 Å; Cα contacts (8 Å, |Δi|>4): 81; chains: 1; bounding box: 34×21×39 Å

Solvent-accessible surface area (backbone atoms only — not comparable to full-atom values): 5151 Å² total; per-residue (Å²): 111,64,68,52,54,51,50,46,44,29,52,48,15,34,73,63,61,72,44,64,66,90,78,49,78,74,52,41,59,58,47,39,41,70,40,44,49,85,74,50,53,68,68,50,56,51,36,54,51,52,41,47,52,51,48,52,37,67,75,75,44,92,66,87,80,51,72,66,58,51,51,57,46,49,54,40,44,54,55,43,49,57,52,43,52,58,65,70,72,108